Protein AF-A0A8B7DI34-F1 (afdb_monomer)

Radius of gyration: 15.74 Å; Cα contacts (8 Å, |Δi|>4): 203; chains: 1; bounding box: 46×31×40 Å

Solvent-accessible surface area (backbone atoms only — not comparable to full-atom values): 9267 Å² total; per-residue (Å²): 110,50,60,59,54,15,51,44,25,43,53,15,21,55,47,22,54,56,23,50,30,68,87,53,29,61,56,24,45,53,50,15,50,60,37,42,64,75,45,73,89,81,38,72,68,60,52,48,52,50,46,51,51,36,56,64,60,45,52,88,75,57,52,81,74,56,50,65,78,32,83,85,58,72,72,41,72,57,42,54,54,49,48,51,63,55,42,75,74,52,80,95,56,86,63,58,68,66,79,52,92,50,41,85,39,92,55,90,60,86,80,48,45,20,70,87,70,68,42,73,49,34,45,58,68,40,74,44,97,79,74,72,49,28,34,42,39,36,57,46,46,57,43,39,74,38,26,55,52,35,94,82,72,78,71,47,68,47,77,83,123

Structure (mmCIF, N/CA/C/O backbone):
data_AF-A0A8B7DI34-F1
#
_entry.id   AF-A0A8B7DI34-F1
#
loop_
_atom_site.group_PDB
_atom_site.id
_atom_site.type_symbol
_atom_site.label_atom_id
_atom_site.label_alt_id
_atom_site.label_comp_id
_atom_site.label_asym_id
_atom_site.label_entity_id
_atom_site.label_seq_id
_atom_site.pdbx_PDB_ins_code
_atom_site.Cartn_x
_atom_site.Cartn_y
_atom_site.Cartn_z
_atom_site.occupancy
_atom_site.B_iso_or_equiv
_atom_site.auth_seq_id
_atom_site.auth_comp_id
_atom_site.auth_asym_id
_atom_site.auth_atom_id
_atom_site.pdbx_PDB_model_num
ATOM 1 N N . ARG A 1 1 ? -18.855 1.022 -5.455 1.00 74.12 1 ARG A N 1
ATOM 2 C CA . ARG A 1 1 ? -17.619 0.266 -5.793 1.00 74.12 1 ARG A CA 1
ATOM 3 C C . ARG A 1 1 ? -16.472 0.832 -4.978 1.00 74.12 1 ARG A C 1
ATOM 5 O O . ARG A 1 1 ? -15.858 0.088 -4.227 1.00 74.12 1 ARG A O 1
ATOM 12 N N . ASP A 1 2 ? -16.301 2.141 -5.041 1.00 80.25 2 ASP A N 1
ATOM 13 C CA . ASP A 1 2 ? -15.244 2.902 -4.377 1.00 80.25 2 ASP A CA 1
ATOM 14 C C . ASP A 1 2 ? -15.255 2.727 -2.854 1.00 80.25 2 ASP A C 1
ATOM 16 O O . ASP A 1 2 ? -14.200 2.497 -2.280 1.00 80.25 2 ASP A O 1
ATOM 20 N N . GLN A 1 3 ? -16.430 2.619 -2.225 1.00 80.62 3 GLN A N 1
ATOM 21 C CA . GLN A 1 3 ? -16.562 2.219 -0.813 1.00 80.62 3 GLN A CA 1
ATOM 22 C C . GLN A 1 3 ? -15.866 0.896 -0.453 1.00 80.62 3 GLN A C 1
ATOM 24 O O . GLN A 1 3 ? -15.171 0.817 0.556 1.00 80.62 3 GLN A O 1
ATOM 29 N N . ILE A 1 4 ? -16.030 -0.155 -1.266 1.00 85.62 4 ILE A N 1
ATOM 30 C CA . ILE A 1 4 ? -15.412 -1.466 -0.998 1.00 85.62 4 ILE A CA 1
ATOM 31 C C . ILE A 1 4 ? -13.894 -1.349 -1.140 1.00 85.62 4 ILE A C 1
ATOM 33 O O . ILE A 1 4 ? -13.159 -1.894 -0.318 1.00 85.62 4 ILE A O 1
ATOM 37 N N . LEU A 1 5 ? -13.428 -0.602 -2.146 1.00 88.75 5 LEU A N 1
ATOM 38 C CA . LEU A 1 5 ? -12.006 -0.333 -2.340 1.00 88.75 5 LEU A CA 1
ATOM 39 C C . LEU A 1 5 ? -11.442 0.487 -1.168 1.00 88.75 5 LEU A C 1
ATOM 41 O O . LEU A 1 5 ? -10.420 0.108 -0.602 1.00 88.75 5 LEU A O 1
ATOM 45 N N . GLY A 1 6 ? -12.140 1.536 -0.733 1.00 86.38 6 GLY A N 1
ATOM 46 C CA . GLY A 1 6 ? -11.748 2.391 0.386 1.00 86.38 6 GLY A CA 1
ATOM 47 C C . GLY A 1 6 ? -11.668 1.631 1.709 1.00 86.38 6 GLY A C 1
ATOM 48 O O . GLY A 1 6 ? -10.653 1.703 2.401 1.00 86.38 6 GLY A O 1
ATOM 49 N N . VAL A 1 7 ? -12.682 0.821 2.030 1.00 86.00 7 VAL A N 1
ATOM 50 C CA . VAL A 1 7 ? -12.677 -0.031 3.232 1.00 86.00 7 VAL A CA 1
ATOM 51 C C . VAL A 1 7 ? -11.578 -1.090 3.150 1.00 86.00 7 VAL A C 1
ATOM 53 O O . VAL A 1 7 ? -10.877 -1.316 4.134 1.00 86.00 7 VAL A O 1
ATOM 56 N N . SER A 1 8 ? -11.368 -1.709 1.984 1.00 89.31 8 SER A N 1
ATOM 57 C CA . SER A 1 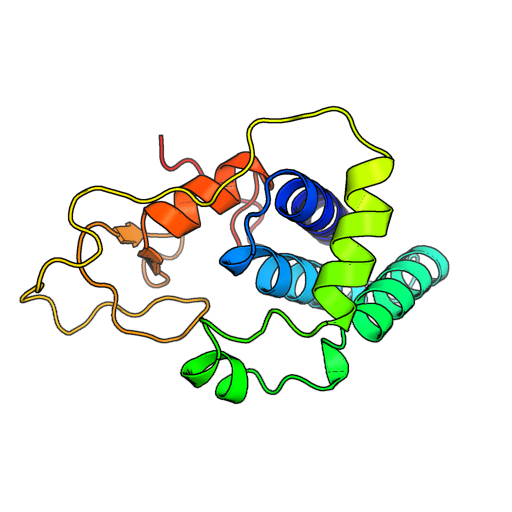8 ? -10.288 -2.688 1.810 1.00 89.31 8 SER A CA 1
ATOM 58 C C . SER A 1 8 ? -8.901 -2.070 1.991 1.00 89.31 8 SER A C 1
ATOM 60 O O . SER A 1 8 ? -8.047 -2.676 2.631 1.00 89.31 8 SER A O 1
ATOM 62 N N . ALA A 1 9 ? -8.697 -0.841 1.514 1.00 89.75 9 ALA A N 1
ATOM 63 C CA . ALA A 1 9 ? -7.451 -0.112 1.686 1.00 89.75 9 ALA A CA 1
ATOM 64 C C . ALA A 1 9 ? -7.226 0.293 3.148 1.00 89.75 9 ALA A C 1
ATOM 66 O O . ALA A 1 9 ? -6.111 0.160 3.644 1.00 89.75 9 ALA A O 1
ATOM 67 N N . TYR A 1 10 ? -8.278 0.701 3.866 1.00 87.12 10 TYR A N 1
ATOM 68 C CA . TYR A 1 10 ? -8.203 0.979 5.303 1.00 87.12 10 TYR A CA 1
ATOM 69 C C . TYR A 1 10 ? -7.861 -0.279 6.115 1.00 87.12 10 TYR A C 1
ATOM 71 O O . TYR A 1 10 ? -6.936 -0.263 6.926 1.00 87.12 10 TYR A O 1
ATOM 79 N N . ILE A 1 11 ? -8.537 -1.404 5.853 1.00 86.38 11 ILE A N 1
ATOM 80 C CA . ILE A 1 11 ? -8.208 -2.694 6.482 1.00 86.38 11 ILE A CA 1
ATOM 81 C C . ILE A 1 11 ? -6.769 -3.099 6.140 1.00 86.38 11 ILE A C 1
ATOM 83 O O . ILE A 1 11 ? -6.025 -3.534 7.021 1.00 86.38 11 ILE A O 1
ATOM 87 N N . GLY A 1 12 ? -6.351 -2.908 4.887 1.00 89.25 12 GLY A N 1
ATOM 88 C CA . GLY A 1 12 ? -4.983 -3.147 4.445 1.00 89.25 12 GLY A CA 1
ATOM 89 C C . GLY A 1 12 ? -3.967 -2.273 5.176 1.00 89.25 12 GLY A C 1
ATOM 90 O O . GLY A 1 12 ? -2.910 -2.766 5.559 1.00 89.25 12 GLY A O 1
ATOM 91 N N . ALA A 1 13 ? -4.291 -1.009 5.462 1.00 86.88 13 ALA A N 1
ATOM 92 C CA . ALA A 1 13 ? -3.440 -0.127 6.258 1.00 86.88 13 ALA A CA 1
ATOM 93 C C . ALA A 1 13 ? -3.248 -0.680 7.679 1.00 86.88 13 ALA A C 1
ATOM 95 O O . ALA A 1 13 ? -2.120 -0.784 8.159 1.00 86.88 13 ALA A O 1
ATOM 96 N N . LEU A 1 14 ? -4.325 -1.128 8.329 1.00 83.88 14 LEU A N 1
ATOM 97 C CA . LEU A 1 14 ? -4.251 -1.757 9.653 1.00 83.88 14 LEU A CA 1
ATOM 98 C C . LEU A 1 14 ? -3.427 -3.054 9.628 1.00 83.88 14 LEU A C 1
ATOM 100 O O . LEU A 1 14 ? -2.616 -3.301 10.521 1.00 83.88 14 LEU A O 1
ATOM 104 N N . GLN A 1 15 ? -3.578 -3.869 8.584 1.00 85.88 15 GLN A N 1
ATOM 105 C CA . GLN A 1 15 ? -2.778 -5.079 8.391 1.00 85.88 15 GLN A CA 1
ATOM 106 C C . GLN A 1 15 ? -1.301 -4.782 8.094 1.00 85.88 15 GLN A C 1
ATOM 108 O O . GLN A 1 15 ? -0.426 -5.537 8.528 1.00 85.88 15 GLN A O 1
ATOM 113 N N . ALA A 1 16 ? -1.007 -3.692 7.383 1.00 86.12 16 ALA A N 1
ATOM 114 C CA . ALA A 1 16 ? 0.348 -3.212 7.133 1.00 86.12 16 ALA A CA 1
ATOM 115 C C . ALA A 1 16 ? 1.018 -2.753 8.432 1.00 86.12 16 ALA A C 1
ATOM 117 O O . ALA A 1 16 ? 2.183 -3.074 8.668 1.00 86.12 16 ALA A O 1
ATOM 118 N N . ILE A 1 17 ? 0.264 -2.097 9.321 1.00 81.31 17 ILE A N 1
ATOM 119 C CA . ILE A 1 17 ? 0.722 -1.742 10.669 1.00 81.31 17 ILE A CA 1
ATOM 120 C C . ILE A 1 17 ? 1.108 -2.991 11.462 1.00 81.31 17 ILE A C 1
ATOM 122 O O . ILE A 1 17 ? 2.194 -3.036 12.037 1.00 81.31 17 ILE A O 1
ATOM 126 N N . GLN A 1 18 ? 0.254 -4.018 11.465 1.00 79.88 18 GLN A N 1
ATOM 127 C CA . GLN A 1 18 ? 0.522 -5.275 12.178 1.00 79.88 18 GLN A CA 1
ATOM 128 C C . GLN A 1 18 ? 1.803 -5.967 11.686 1.00 79.88 18 GLN A C 1
ATOM 130 O O . GLN A 1 18 ? 2.544 -6.558 12.470 1.00 79.88 18 GLN A O 1
ATOM 135 N N . ARG A 1 19 ? 2.086 -5.880 10.383 1.00 81.44 19 ARG A N 1
ATOM 136 C CA . ARG A 1 19 ? 3.267 -6.487 9.751 1.00 81.44 19 ARG A CA 1
ATOM 137 C C . ARG A 1 19 ? 4.492 -5.574 9.729 1.00 81.44 19 ARG A C 1
ATOM 139 O O . ARG A 1 19 ? 5.529 -5.975 9.209 1.00 81.44 19 ARG A O 1
ATOM 146 N N . SER A 1 20 ? 4.418 -4.376 10.308 1.00 80.44 20 SER A N 1
ATOM 147 C CA . SER A 1 20 ? 5.491 -3.373 10.269 1.00 80.44 20 SER A CA 1
ATOM 148 C C . SER A 1 20 ? 5.902 -2.952 8.848 1.00 80.44 20 SER A C 1
ATOM 150 O O . SER A 1 20 ? 7.067 -2.630 8.619 1.00 80.44 20 SER A O 1
ATOM 152 N N . PHE A 1 21 ? 4.963 -2.917 7.897 1.00 84.38 21 PHE A N 1
ATOM 153 C CA . PHE A 1 21 ? 5.191 -2.427 6.532 1.00 84.38 21 PHE A CA 1
ATOM 154 C C . PHE A 1 21 ? 5.106 -0.897 6.465 1.00 84.38 21 PHE A C 1
ATOM 156 O O . PHE A 1 21 ? 4.192 -0.327 5.871 1.00 84.38 21 PHE A O 1
ATOM 163 N N . GLN A 1 22 ? 6.053 -0.223 7.109 1.00 77.12 22 GLN A N 1
ATOM 164 C CA . GLN A 1 22 ? 6.020 1.224 7.340 1.00 77.12 22 GLN A CA 1
ATOM 165 C C . GLN A 1 22 ? 5.904 2.033 6.046 1.00 77.12 22 GLN A C 1
ATOM 167 O O . GLN A 1 22 ? 5.131 2.989 5.988 1.00 77.12 22 GLN A O 1
ATOM 172 N N . THR A 1 23 ? 6.603 1.602 4.995 1.00 78.88 23 THR A N 1
ATOM 173 C CA . THR A 1 23 ? 6.635 2.311 3.711 1.00 78.88 23 THR A CA 1
ATOM 174 C C . THR A 1 23 ? 5.249 2.446 3.063 1.00 78.88 23 THR A C 1
ATOM 176 O O . THR A 1 23 ? 4.965 3.471 2.453 1.00 78.88 23 THR A O 1
ATOM 179 N N . ILE A 1 24 ? 4.354 1.457 3.205 1.00 84.94 24 ILE A N 1
ATOM 180 C CA . ILE A 1 24 ? 3.052 1.451 2.501 1.00 84.94 24 ILE A CA 1
ATOM 181 C C . ILE A 1 24 ? 1.875 1.957 3.340 1.00 84.94 24 ILE A C 1
ATOM 183 O O . ILE A 1 24 ? 0.828 2.276 2.776 1.00 84.94 24 ILE A O 1
ATOM 187 N N . VAL A 1 25 ? 2.022 2.039 4.668 1.00 84.31 25 VAL A N 1
ATOM 188 C CA . VAL A 1 25 ? 0.934 2.436 5.584 1.00 84.31 25 VAL A CA 1
ATOM 189 C C . VAL A 1 25 ? 0.376 3.806 5.200 1.00 84.31 25 VAL A C 1
ATOM 191 O O . VAL A 1 25 ? -0.837 3.960 5.069 1.00 84.31 25 VAL A O 1
ATOM 194 N N . PHE A 1 26 ? 1.261 4.779 4.959 1.00 80.88 26 PHE A N 1
ATOM 195 C CA . PHE A 1 26 ? 0.876 6.130 4.546 1.00 80.88 26 PHE A CA 1
ATOM 196 C C . PHE A 1 26 ? 0.025 6.112 3.268 1.00 80.88 26 PHE A C 1
ATOM 198 O O . PHE A 1 26 ? -1.069 6.677 3.235 1.00 80.88 26 PHE A O 1
ATOM 205 N N . PHE A 1 27 ? 0.498 5.413 2.233 1.00 84.31 27 PHE A N 1
ATOM 206 C CA . PHE A 1 27 ? -0.164 5.373 0.929 1.00 84.31 27 PHE A CA 1
ATOM 207 C C . PHE A 1 27 ? -1.524 4.675 0.988 1.00 84.31 27 PHE A C 1
ATOM 209 O O . PHE A 1 27 ? -2.459 5.115 0.324 1.00 84.31 27 PHE A O 1
ATOM 216 N N . LEU A 1 28 ? -1.674 3.638 1.818 1.00 87.38 28 LEU A N 1
ATOM 217 C CA . LEU A 1 28 ? -2.957 2.959 2.021 1.00 87.38 28 LEU A CA 1
ATOM 218 C C . LEU A 1 28 ? -3.986 3.861 2.708 1.00 87.38 28 LEU A C 1
ATOM 220 O O . LEU A 1 28 ? -5.130 3.920 2.258 1.00 87.38 28 LEU A O 1
ATOM 224 N N . PHE A 1 29 ? -3.588 4.605 3.744 1.00 83.06 29 PHE A N 1
ATOM 225 C CA . PHE A 1 29 ? -4.480 5.574 4.389 1.00 83.06 29 PHE A CA 1
ATOM 226 C C . PHE A 1 29 ? -4.861 6.718 3.454 1.00 83.06 29 PHE A C 1
ATOM 228 O O . PHE A 1 29 ? -6.035 7.077 3.373 1.00 83.06 29 PHE A O 1
ATOM 235 N N . GLN A 1 30 ? -3.897 7.261 2.707 1.00 83.12 30 GLN A N 1
ATOM 236 C CA . GLN A 1 30 ? -4.167 8.310 1.727 1.00 83.12 30 GLN A CA 1
ATOM 237 C C . GLN A 1 30 ? -5.131 7.818 0.639 1.00 83.12 30 GLN A C 1
ATOM 239 O O . GLN A 1 30 ? -6.068 8.527 0.273 1.00 83.12 30 GLN A O 1
ATOM 244 N N . HIS A 1 31 ? -4.929 6.594 0.150 1.00 86.00 31 HIS A N 1
ATOM 245 C CA . HIS A 1 31 ? -5.793 5.970 -0.843 1.00 86.00 31 HIS A CA 1
ATOM 246 C C . HIS A 1 31 ? -7.212 5.748 -0.304 1.00 86.00 31 HIS A C 1
ATOM 248 O O . HIS A 1 31 ? -8.182 6.127 -0.959 1.00 86.00 31 HIS A O 1
ATOM 254 N N . ALA A 1 32 ? -7.341 5.209 0.912 1.00 85.94 32 ALA A N 1
ATOM 255 C CA . ALA A 1 32 ? -8.630 5.022 1.572 1.00 85.94 32 ALA A CA 1
ATOM 256 C C . ALA A 1 32 ? -9.366 6.355 1.771 1.00 85.94 32 ALA A C 1
ATOM 258 O O . ALA A 1 32 ? -10.542 6.464 1.432 1.00 85.94 32 ALA A O 1
ATOM 259 N N . SER A 1 33 ? -8.664 7.381 2.258 1.00 81.12 33 SER A N 1
ATOM 260 C CA . SER A 1 33 ? -9.219 8.720 2.474 1.00 81.12 33 SER A CA 1
ATOM 261 C C . SER A 1 33 ? -9.729 9.335 1.168 1.00 81.12 33 SER A C 1
ATOM 263 O O . SER A 1 33 ? -10.878 9.763 1.102 1.00 81.12 33 SER A O 1
ATOM 265 N N . LYS A 1 34 ? -8.932 9.286 0.091 1.00 83.94 34 LYS A N 1
ATOM 266 C CA . LYS A 1 34 ? -9.321 9.825 -1.222 1.00 83.94 34 LYS A CA 1
ATOM 267 C C . LYS A 1 34 ? -10.561 9.138 -1.800 1.00 83.94 34 LYS A C 1
ATOM 269 O O . LYS A 1 34 ? -11.397 9.807 -2.395 1.00 83.94 34 LYS A O 1
ATOM 274 N N . LEU A 1 35 ? -10.679 7.820 -1.644 1.00 83.44 35 LEU A N 1
ATOM 275 C CA . LEU A 1 35 ? -11.838 7.081 -2.150 1.00 83.44 35 LEU A CA 1
ATOM 276 C C . LEU A 1 35 ? -13.102 7.354 -1.344 1.00 83.44 35 LEU A C 1
ATOM 278 O O . LEU A 1 35 ? -14.176 7.473 -1.919 1.00 83.44 35 LEU A O 1
ATOM 282 N N . LEU A 1 36 ? -12.975 7.478 -0.025 1.00 77.69 36 LEU A N 1
ATOM 283 C CA . LEU A 1 36 ? -14.125 7.668 0.851 1.00 77.69 36 LEU A CA 1
ATOM 284 C C . LEU A 1 36 ? -14.607 9.124 0.893 1.00 77.69 36 LEU A C 1
ATOM 286 O O . LEU A 1 36 ? -15.785 9.341 1.154 1.00 77.69 36 LEU A O 1
ATOM 290 N N . GLN A 1 37 ? -13.743 10.105 0.605 1.00 76.12 37 GLN A N 1
ATOM 291 C CA . GLN A 1 37 ? -14.133 11.515 0.446 1.00 76.12 37 GLN A CA 1
ATOM 292 C C . GLN A 1 37 ? -15.057 11.745 -0.755 1.00 76.12 37 GLN A C 1
ATOM 294 O O . GLN A 1 37 ? -15.891 12.639 -0.713 1.00 76.12 37 GLN A O 1
ATOM 299 N N . ASN A 1 38 ? -14.944 10.932 -1.807 1.00 70.88 38 ASN A N 1
ATOM 300 C CA . ASN A 1 38 ? -15.817 11.046 -2.978 1.00 70.88 38 ASN A CA 1
ATOM 301 C C . ASN A 1 38 ? -17.247 10.534 -2.709 1.00 70.88 38 ASN A C 1
ATOM 303 O O . ASN A 1 38 ? -18.160 10.852 -3.465 1.00 70.88 38 ASN A O 1
ATOM 307 N N . ASP A 1 39 ? -17.442 9.764 -1.633 1.00 65.19 39 ASP A N 1
ATOM 308 C CA . ASP A 1 39 ? -18.699 9.108 -1.268 1.00 65.19 39 ASP A CA 1
ATOM 309 C C . ASP A 1 39 ? -19.325 9.784 -0.021 1.0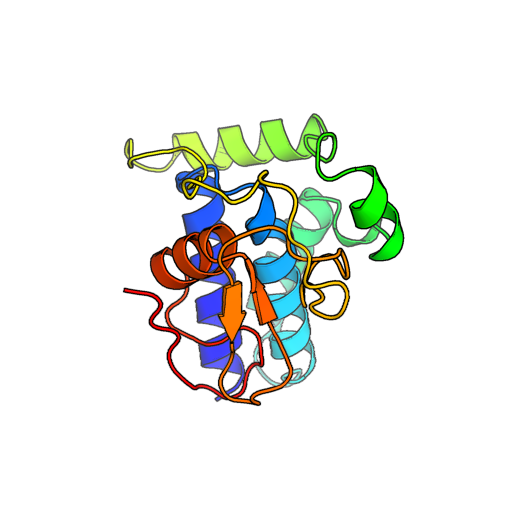0 65.19 39 ASP A C 1
ATOM 311 O O . ASP A 1 39 ? -19.520 9.147 1.022 1.00 65.19 39 ASP A O 1
ATOM 315 N N . GLU A 1 40 ? -19.625 11.090 -0.101 1.00 57.62 40 GLU A N 1
ATOM 316 C CA . GLU A 1 40 ? -20.115 11.902 1.036 1.00 57.62 40 GLU A CA 1
ATOM 317 C C . GLU A 1 40 ? -21.475 11.445 1.610 1.00 57.62 40 GLU A C 1
ATOM 319 O O . GLU A 1 40 ? -21.790 11.726 2.767 1.00 57.62 40 GLU A O 1
ATOM 324 N N . GLU A 1 41 ? -22.283 10.692 0.857 1.00 60.12 41 GLU A N 1
ATOM 325 C CA . GLU A 1 41 ? -23.681 10.437 1.234 1.00 60.12 41 GLU A CA 1
ATOM 326 C C . GLU A 1 41 ? -23.893 9.356 2.315 1.00 60.12 41 GLU A C 1
ATOM 328 O O . GLU A 1 41 ? -24.957 9.336 2.928 1.00 60.12 41 GLU A O 1
ATOM 333 N N . ASN A 1 42 ? -22.923 8.473 2.608 1.00 53.06 42 ASN A N 1
ATOM 334 C CA . ASN A 1 42 ? -23.168 7.320 3.506 1.00 53.06 42 ASN A CA 1
ATOM 335 C C . ASN A 1 42 ? -22.076 6.994 4.545 1.00 53.06 42 ASN A C 1
ATOM 337 O O . ASN A 1 42 ? -22.285 6.119 5.385 1.00 53.06 42 ASN A O 1
ATOM 341 N N . ASN A 1 43 ? -20.937 7.696 4.562 1.00 58.91 43 ASN A N 1
ATOM 342 C CA . ASN A 1 43 ? -19.768 7.286 5.359 1.00 58.91 43 ASN A CA 1
ATOM 343 C C . ASN A 1 43 ? -19.394 8.225 6.515 1.00 58.91 43 ASN A C 1
ATOM 345 O O . ASN A 1 43 ? -18.258 8.197 6.973 1.00 58.91 43 ASN A O 1
ATOM 349 N N . ASN A 1 44 ? -20.330 9.004 7.062 1.00 63.19 44 ASN A N 1
ATOM 350 C CA . ASN A 1 44 ? -20.016 9.974 8.123 1.00 63.19 44 ASN A CA 1
ATOM 351 C C . ASN A 1 44 ? -19.350 9.371 9.377 1.00 63.19 44 ASN A C 1
ATOM 353 O O . ASN A 1 44 ? -18.529 10.032 10.003 1.00 63.19 44 ASN A O 1
ATOM 357 N N . ALA A 1 45 ? -19.671 8.134 9.765 1.00 69.19 45 ALA A N 1
ATOM 358 C CA . ALA A 1 45 ? -19.025 7.494 10.917 1.00 69.19 45 ALA A CA 1
ATOM 359 C C . ALA A 1 45 ? -17.631 6.940 10.577 1.00 69.19 45 ALA A C 1
ATOM 361 O O . ALA A 1 45 ? -16.689 7.112 11.346 1.00 69.19 45 ALA A O 1
ATOM 362 N N . LEU A 1 46 ? -17.488 6.308 9.411 1.00 67.94 46 LEU A N 1
ATOM 363 C CA . LEU A 1 46 ? -16.242 5.669 8.981 1.00 67.94 46 LEU A CA 1
ATOM 364 C C . LEU A 1 46 ? -15.203 6.717 8.552 1.00 67.94 46 LEU A C 1
ATOM 366 O O . LEU A 1 46 ? -14.036 6.595 8.902 1.00 67.94 46 LEU A O 1
ATOM 370 N N . LEU A 1 47 ? -15.639 7.802 7.906 1.00 67.25 47 LEU A N 1
ATOM 371 C CA . LEU A 1 47 ? -14.819 8.982 7.622 1.00 67.25 47 LEU A CA 1
ATOM 372 C C . LEU A 1 47 ? -14.357 9.691 8.893 1.00 67.25 47 LEU A C 1
ATOM 374 O O . LEU A 1 47 ? -13.230 10.165 8.921 1.00 67.25 47 LEU A O 1
ATOM 378 N N . LYS A 1 48 ? -15.180 9.738 9.950 1.00 69.81 48 LYS A N 1
ATOM 379 C CA . LYS A 1 48 ? -14.745 10.263 11.254 1.00 69.81 48 LYS A CA 1
ATOM 380 C C . LYS A 1 48 ? -13.662 9.393 11.874 1.00 69.81 48 LYS A C 1
ATOM 382 O O . LYS A 1 48 ? -12.642 9.931 12.270 1.00 69.81 48 LYS A O 1
ATOM 387 N N . ILE A 1 49 ? -13.838 8.071 11.883 1.00 70.50 49 ILE A N 1
ATOM 388 C CA . ILE A 1 49 ? -12.828 7.138 12.409 1.00 70.50 49 ILE A CA 1
ATOM 389 C C . ILE A 1 49 ? -11.530 7.237 11.601 1.00 70.50 49 ILE A C 1
ATOM 391 O O . ILE A 1 49 ? -10.453 7.349 12.173 1.00 70.50 49 ILE A O 1
ATOM 395 N N . ILE A 1 50 ? -11.621 7.256 10.269 1.00 68.31 50 ILE A N 1
ATOM 396 C CA . ILE A 1 50 ? -10.451 7.411 9.398 1.00 68.31 50 ILE A CA 1
ATOM 397 C C . ILE A 1 50 ? -9.817 8.784 9.578 1.00 68.31 50 ILE A C 1
ATOM 399 O O . ILE A 1 50 ? -8.597 8.877 9.582 1.00 68.31 50 ILE A O 1
ATOM 403 N N . GLY A 1 51 ? -10.616 9.838 9.731 1.00 64.56 51 GLY A N 1
ATOM 404 C CA . GLY A 1 51 ? -10.150 11.190 10.015 1.00 64.56 51 GLY A CA 1
ATOM 405 C C . GLY A 1 51 ? -9.388 11.252 11.334 1.00 64.56 51 GLY A C 1
ATOM 406 O O . GLY A 1 51 ? -8.256 11.720 11.346 1.00 64.56 51 GLY A O 1
ATOM 407 N N . GLU A 1 52 ? -9.949 10.695 12.406 1.00 67.62 52 GLU A N 1
ATOM 408 C CA . GLU A 1 52 ? -9.308 10.569 13.719 1.00 67.62 52 GLU A CA 1
ATOM 409 C C . GLU A 1 52 ? -8.014 9.747 13.640 1.00 67.62 52 GLU A C 1
ATOM 411 O O . GLU A 1 52 ? -6.980 10.165 14.167 1.00 67.62 52 GLU A O 1
ATOM 416 N N . ASP A 1 53 ? -8.024 8.618 12.929 1.00 67.44 53 ASP A N 1
ATOM 417 C CA . ASP A 1 53 ? -6.836 7.793 12.718 1.00 67.44 53 ASP A CA 1
ATOM 418 C C . ASP A 1 53 ? -5.777 8.553 11.901 1.00 67.44 53 ASP A C 1
ATOM 420 O O . ASP A 1 53 ? -4.613 8.592 12.298 1.00 67.44 53 ASP A O 1
ATOM 424 N N . CYS A 1 54 ? -6.157 9.237 10.818 1.00 62.88 54 CYS A N 1
ATOM 425 C CA . CYS A 1 54 ? -5.255 10.034 9.981 1.00 62.88 54 CYS A CA 1
ATOM 426 C C . CYS A 1 54 ? -4.666 11.235 10.734 1.00 62.88 54 CYS A C 1
ATOM 428 O O . CYS A 1 54 ? -3.472 11.525 10.605 1.00 62.88 54 CYS A O 1
ATOM 430 N N . GLU A 1 55 ? -5.480 11.925 11.534 1.00 62.34 55 GLU A N 1
ATOM 431 C CA . GLU A 1 55 ? -5.057 13.020 12.406 1.00 62.34 55 GLU A CA 1
ATOM 432 C C . GLU A 1 55 ? -4.107 12.522 13.491 1.00 62.34 55 GLU A C 1
ATOM 434 O O . GLU A 1 55 ? -3.052 13.124 13.712 1.00 62.34 55 GLU A O 1
ATOM 439 N N . SER A 1 56 ? -4.423 11.387 14.119 1.00 60.19 56 SER A N 1
ATOM 440 C CA . SER A 1 56 ? -3.559 10.765 15.122 1.00 60.19 56 SER A CA 1
ATOM 441 C C . SER A 1 56 ? -2.208 10.354 14.526 1.00 60.19 56 SER A C 1
ATOM 443 O O . SER A 1 56 ? -1.163 10.547 15.154 1.00 60.19 56 SER A O 1
ATOM 445 N N . LEU A 1 57 ? -2.208 9.875 13.280 1.00 58.56 57 LEU A N 1
ATOM 446 C CA . LEU A 1 57 ? -1.019 9.500 12.517 1.00 58.56 57 LEU A CA 1
ATOM 447 C C . LEU A 1 57 ? -0.245 10.712 11.968 1.00 58.56 57 LEU A C 1
ATOM 449 O O . LEU A 1 57 ? 0.857 10.546 11.442 1.00 58.56 57 LEU A O 1
ATOM 453 N N . GLY A 1 58 ? -0.778 11.929 12.118 1.00 55.69 58 GLY A N 1
ATOM 454 C CA . GLY A 1 58 ? -0.154 13.163 11.647 1.00 55.69 58 GLY A CA 1
ATOM 455 C C . GLY A 1 58 ? -0.126 13.303 10.124 1.00 55.69 58 GLY A C 1
ATOM 456 O O . GLY A 1 58 ? 0.613 14.145 9.620 1.00 55.69 58 GLY A O 1
ATOM 457 N N . LEU A 1 59 ? -0.925 12.516 9.393 1.00 55.16 59 LEU A N 1
ATOM 458 C CA . LEU A 1 59 ? -0.918 12.468 7.925 1.00 55.16 59 LEU A CA 1
ATOM 459 C C . LEU A 1 59 ? -1.281 13.823 7.305 1.00 55.16 59 LEU A C 1
ATOM 461 O O . LEU A 1 59 ? -0.691 14.213 6.305 1.00 55.16 59 LEU A O 1
ATOM 465 N N . ASN A 1 60 ? -2.159 14.589 7.959 1.00 51.81 60 ASN A N 1
ATOM 466 C CA . ASN A 1 60 ? -2.580 15.925 7.513 1.00 51.81 60 ASN A CA 1
ATOM 467 C C . ASN A 1 60 ? -1.458 16.979 7.545 1.00 51.81 60 ASN A C 1
ATOM 469 O O . ASN A 1 60 ? -1.615 18.054 6.973 1.00 51.81 60 ASN A O 1
ATOM 473 N N . LYS A 1 61 ? -0.342 16.705 8.234 1.00 52.19 61 LYS A N 1
ATOM 474 C CA . LYS A 1 61 ? 0.809 17.618 8.333 1.00 52.19 61 LYS A CA 1
ATOM 475 C C . LYS A 1 61 ? 1.939 17.260 7.374 1.00 52.19 61 LYS A C 1
ATOM 477 O O . LYS A 1 61 ? 2.868 18.045 7.240 1.00 52.19 61 LYS A O 1
ATOM 482 N N . ILE A 1 62 ? 1.880 16.085 6.751 1.00 52.84 62 ILE A N 1
ATOM 483 C CA . ILE A 1 62 ? 2.957 15.568 5.915 1.00 52.84 62 ILE A CA 1
ATOM 484 C C . ILE A 1 62 ? 2.664 15.983 4.476 1.00 52.84 62 ILE A C 1
ATOM 486 O O . ILE A 1 62 ? 1.746 15.471 3.836 1.00 52.84 62 ILE A O 1
ATOM 490 N N . ASN A 1 63 ? 3.450 16.922 3.959 1.00 49.84 63 ASN A N 1
ATOM 491 C CA . ASN A 1 63 ? 3.400 17.270 2.544 1.00 49.84 63 ASN A CA 1
ATOM 492 C C . ASN A 1 63 ? 3.865 16.038 1.726 1.00 49.84 63 ASN A C 1
ATOM 494 O O . ASN A 1 63 ? 4.869 15.429 2.108 1.00 49.84 63 ASN A O 1
ATOM 498 N N . PRO A 1 64 ? 3.235 15.662 0.591 1.00 50.31 64 PRO A N 1
ATOM 499 C CA . PRO A 1 64 ? 3.708 14.550 -0.249 1.00 50.31 64 PRO A CA 1
ATOM 500 C C . PRO A 1 64 ? 5.189 14.689 -0.635 1.00 50.31 64 PRO A C 1
ATOM 502 O O . PRO A 1 64 ? 5.912 13.706 -0.764 1.00 50.31 64 PRO A O 1
ATOM 505 N N . ASN A 1 65 ? 5.659 15.935 -0.744 1.00 43.81 65 ASN A N 1
ATOM 506 C CA . ASN A 1 65 ? 7.045 16.277 -1.051 1.00 43.81 65 ASN A CA 1
ATOM 507 C C . ASN A 1 65 ? 8.013 16.125 0.141 1.00 43.81 65 ASN A C 1
ATOM 509 O O . ASN A 1 65 ? 9.210 16.019 -0.091 1.00 43.81 65 ASN A O 1
ATOM 513 N N . GLU A 1 66 ? 7.538 16.095 1.391 1.00 48.28 66 GLU A N 1
ATOM 514 C CA . GLU A 1 66 ? 8.368 15.893 2.597 1.00 48.28 66 GLU A CA 1
ATOM 515 C C . GLU A 1 66 ? 8.579 14.405 2.931 1.00 48.28 66 GLU A C 1
ATOM 517 O O . GLU A 1 66 ? 9.550 14.056 3.607 1.00 48.28 66 GLU A O 1
ATOM 522 N N . LEU A 1 67 ? 7.733 13.510 2.402 1.00 51.00 67 LEU A N 1
ATOM 523 C CA . LEU A 1 67 ? 7.979 12.058 2.386 1.00 51.00 67 LEU A CA 1
ATOM 524 C C . LEU A 1 67 ? 9.223 11.693 1.562 1.00 51.00 67 LEU A C 1
ATOM 526 O O . LEU A 1 67 ? 9.918 10.737 1.897 1.00 51.00 67 LEU A O 1
ATOM 530 N N . ARG A 1 68 ? 9.531 12.499 0.535 1.00 47.66 68 ARG A N 1
ATOM 531 C CA . ARG A 1 68 ? 10.659 12.338 -0.398 1.00 47.66 68 ARG A CA 1
ATOM 532 C C . ARG A 1 68 ? 12.027 12.316 0.286 1.00 47.66 68 ARG A C 1
ATOM 534 O O . ARG A 1 68 ? 12.927 11.634 -0.182 1.00 47.66 68 ARG A O 1
ATOM 541 N N . GLU A 1 69 ? 12.196 13.064 1.375 1.00 41.94 69 GLU A N 1
ATOM 542 C CA . GLU A 1 69 ? 13.463 13.107 2.125 1.00 41.94 69 GLU A CA 1
ATOM 543 C C . GLU A 1 69 ? 13.417 12.260 3.406 1.00 41.94 69 GLU A C 1
ATOM 545 O O . GLU A 1 69 ? 14.449 11.799 3.890 1.00 41.94 69 GLU A O 1
ATOM 550 N N . ASN A 1 70 ? 12.217 11.983 3.926 1.00 42.38 70 ASN A N 1
ATOM 551 C CA . ASN A 1 70 ? 12.014 11.325 5.217 1.00 42.38 70 ASN A CA 1
ATOM 552 C C . ASN A 1 70 ? 11.601 9.848 5.127 1.00 42.38 70 ASN A C 1
ATOM 554 O O . ASN A 1 70 ? 11.159 9.295 6.139 1.00 42.38 70 ASN A O 1
ATOM 558 N N . ASN A 1 71 ? 11.811 9.180 3.983 1.00 43.66 71 ASN A N 1
ATOM 559 C CA . ASN A 1 71 ? 11.615 7.728 3.804 1.00 43.66 71 ASN A CA 1
ATOM 560 C C . ASN A 1 71 ? 12.321 6.862 4.883 1.00 43.66 71 ASN A C 1
ATOM 562 O O . ASN A 1 71 ? 12.014 5.685 5.033 1.00 43.66 71 ASN A O 1
ATOM 566 N N . LEU A 1 72 ? 13.225 7.439 5.688 1.00 45.53 72 LEU A N 1
ATOM 567 C CA . LEU A 1 72 ? 13.874 6.786 6.834 1.00 45.53 72 LEU A CA 1
ATOM 568 C C . LEU A 1 72 ? 13.469 7.334 8.221 1.00 45.53 72 LEU A C 1
ATOM 570 O O . LEU A 1 72 ? 13.786 6.704 9.229 1.00 45.53 72 LEU A O 1
ATOM 574 N N . GLN A 1 73 ? 12.777 8.477 8.316 1.00 41.09 73 GLN A N 1
ATOM 575 C CA . GLN A 1 73 ? 12.538 9.188 9.587 1.00 41.09 73 GLN A CA 1
ATOM 576 C C . GLN A 1 73 ? 11.077 9.505 9.914 1.00 41.09 73 GLN A C 1
ATOM 578 O O . GLN A 1 73 ? 10.798 9.972 11.020 1.00 41.09 73 GLN A O 1
ATOM 583 N N . LEU A 1 74 ? 10.118 9.143 9.058 1.00 44.78 74 LEU A N 1
ATOM 584 C CA . LEU A 1 74 ? 8.694 9.217 9.411 1.00 44.78 74 LEU A CA 1
ATOM 585 C C . LEU A 1 74 ? 8.274 8.251 10.528 1.00 44.78 74 LEU A C 1
ATOM 587 O O . LEU A 1 74 ? 7.111 8.192 10.882 1.00 44.78 74 LEU A O 1
ATOM 591 N N . GLN A 1 75 ? 9.213 7.593 11.208 1.00 46.12 75 GLN A N 1
ATOM 592 C CA . GLN A 1 75 ? 9.007 7.070 12.555 1.00 46.12 75 GLN A CA 1
ATOM 593 C C . GLN A 1 75 ? 8.876 8.206 13.589 1.00 46.12 75 GLN A C 1
ATOM 595 O O . GLN A 1 75 ? 9.618 8.249 14.576 1.00 46.12 75 GLN A O 1
ATOM 600 N N . THR A 1 76 ? 7.933 9.135 13.410 1.00 49.06 76 THR A N 1
ATOM 601 C CA . THR A 1 76 ? 7.591 10.078 14.476 1.00 49.06 76 THR A CA 1
ATOM 602 C C . THR A 1 76 ? 7.206 9.262 15.712 1.00 49.06 76 THR A C 1
ATOM 604 O O . THR A 1 76 ? 6.511 8.249 15.619 1.00 49.06 76 THR A O 1
ATOM 607 N N . ILE A 1 77 ? 7.660 9.685 16.894 1.00 47.47 77 ILE A N 1
ATOM 608 C CA . ILE A 1 77 ? 7.372 9.038 18.189 1.00 47.47 77 ILE A CA 1
ATOM 609 C C . ILE A 1 77 ? 5.865 8.750 18.349 1.00 47.47 77 ILE A C 1
ATOM 611 O O . ILE A 1 77 ? 5.477 7.753 18.956 1.00 47.47 77 ILE A O 1
ATOM 615 N N . THR A 1 78 ? 5.019 9.594 17.754 1.00 47.97 78 THR A N 1
ATOM 616 C CA . THR A 1 78 ? 3.564 9.442 17.659 1.00 47.97 78 THR A CA 1
ATOM 617 C C . THR A 1 78 ? 3.146 8.204 16.866 1.00 47.97 78 THR A C 1
ATOM 619 O O . THR A 1 78 ? 2.367 7.406 17.382 1.00 47.97 78 THR A O 1
ATOM 622 N 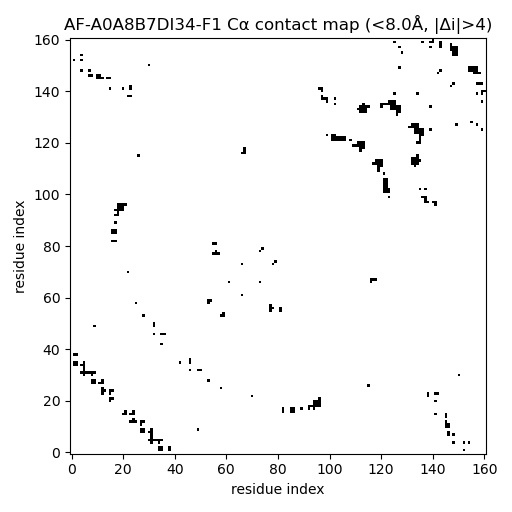N . GLN A 1 79 ? 3.721 7.975 15.680 1.00 53.69 79 GLN A N 1
ATOM 623 C CA . GLN A 1 79 ? 3.459 6.775 14.883 1.00 53.69 79 GLN A CA 1
ATOM 624 C C . GLN A 1 79 ? 3.888 5.516 15.640 1.00 53.69 79 GLN A C 1
ATOM 626 O O . GLN A 1 79 ? 3.089 4.603 15.802 1.00 53.69 79 GLN A O 1
ATOM 631 N N . LYS A 1 80 ? 5.088 5.502 16.243 1.00 57.66 80 LYS A N 1
ATOM 632 C CA . LYS A 1 80 ? 5.545 4.387 17.102 1.00 57.66 80 LYS A CA 1
ATOM 633 C C . LYS A 1 80 ? 4.604 4.107 18.280 1.00 57.66 80 LYS A C 1
ATOM 635 O O . LYS A 1 80 ? 4.369 2.944 18.600 1.00 57.66 80 LYS A O 1
ATOM 640 N N . LYS A 1 81 ? 4.052 5.146 18.919 1.00 57.66 81 LYS A N 1
ATOM 641 C CA . LYS A 1 81 ? 3.068 5.013 20.012 1.00 57.66 81 LYS A CA 1
ATOM 642 C C . LYS A 1 81 ? 1.713 4.483 19.535 1.00 57.66 81 LYS A C 1
ATOM 644 O O . LYS A 1 81 ? 1.035 3.795 20.291 1.00 57.66 81 LYS A O 1
ATOM 649 N N . ILE A 1 82 ? 1.299 4.810 18.315 1.00 57.25 82 ILE A N 1
ATOM 650 C CA . ILE A 1 82 ? 0.059 4.297 17.720 1.00 57.25 82 ILE A CA 1
ATOM 651 C C . ILE A 1 82 ? 0.257 2.848 17.277 1.00 57.25 82 ILE A C 1
ATOM 653 O O . ILE A 1 82 ? -0.552 1.988 17.623 1.00 57.25 82 ILE A O 1
ATOM 657 N N . TYR A 1 83 ? 1.383 2.550 16.629 1.00 62.56 83 TYR A N 1
ATOM 658 C CA . TYR A 1 83 ? 1.766 1.194 16.252 1.00 62.56 83 TYR A CA 1
ATOM 659 C C . TYR A 1 83 ? 1.858 0.272 17.461 1.00 62.56 83 TYR A C 1
ATOM 661 O O . TYR A 1 83 ? 1.367 -0.847 17.383 1.00 62.56 83 TYR A O 1
ATOM 669 N N . SER A 1 84 ? 2.389 0.726 18.601 1.00 61.53 84 SER A N 1
ATOM 670 C CA . SER A 1 84 ? 2.419 -0.099 19.814 1.00 61.53 84 SER A CA 1
ATOM 671 C C . SER A 1 84 ? 1.027 -0.325 20.415 1.00 61.53 84 SER A C 1
ATOM 673 O O . SER A 1 84 ? 0.722 -1.438 20.836 1.00 61.53 84 SER A O 1
ATOM 675 N N . LYS A 1 85 ? 0.138 0.680 20.400 1.00 63.03 85 LYS A N 1
ATOM 676 C CA . LYS A 1 85 ? -1.260 0.521 20.848 1.00 63.03 85 LYS A CA 1
ATOM 677 C C . LYS A 1 85 ? -2.056 -0.448 19.973 1.00 63.03 85 LYS A C 1
ATOM 679 O O . LYS A 1 85 ? -2.860 -1.211 20.504 1.00 63.03 85 LYS A O 1
ATOM 684 N N . LEU A 1 86 ? -1.852 -0.403 18.657 1.00 60.25 86 LEU A N 1
ATOM 685 C CA . LEU A 1 86 ? -2.525 -1.285 17.704 1.00 60.25 86 LEU A CA 1
ATOM 686 C C . LEU A 1 86 ? -1.915 -2.690 17.722 1.00 60.25 86 LEU A C 1
ATOM 688 O O . LEU A 1 86 ? -2.655 -3.659 17.822 1.00 60.25 86 LEU A O 1
ATOM 692 N N . SER A 1 87 ? -0.586 -2.813 17.720 1.00 60.28 87 SER A N 1
ATOM 693 C CA . SER A 1 87 ? 0.124 -4.100 17.745 1.00 60.28 87 SER A CA 1
ATOM 694 C C . SER A 1 87 ? -0.192 -4.925 18.993 1.00 60.28 87 SER A C 1
ATOM 696 O O . SER A 1 87 ? -0.343 -6.134 18.880 1.00 60.28 87 SER A O 1
ATOM 698 N N . ASN A 1 88 ? -0.390 -4.292 20.154 1.00 57.91 88 ASN A N 1
ATOM 699 C CA . ASN A 1 88 ? -0.745 -4.997 21.391 1.00 57.91 88 ASN A CA 1
ATOM 700 C C . ASN A 1 88 ? -2.120 -5.692 21.352 1.00 57.91 88 ASN A C 1
ATOM 702 O O . ASN A 1 88 ? -2.402 -6.506 22.227 1.00 57.91 88 ASN A O 1
ATOM 706 N N . LYS A 1 89 ? -2.991 -5.364 20.387 1.00 58.72 89 LYS A N 1
ATOM 707 C CA . LYS A 1 89 ? -4.327 -5.967 20.256 1.00 58.72 89 LYS A CA 1
ATOM 708 C C . LYS A 1 89 ? -4.366 -7.206 19.357 1.00 58.72 89 LYS A C 1
ATOM 710 O O . LYS A 1 89 ? -5.396 -7.870 19.330 1.00 58.72 89 LYS A O 1
ATOM 715 N N . PHE A 1 90 ? -3.300 -7.502 18.615 1.00 57.88 90 PHE A N 1
ATOM 716 C CA . PHE A 1 90 ? -3.302 -8.544 17.587 1.00 57.88 90 PHE A CA 1
ATOM 717 C C . PHE A 1 90 ? -2.151 -9.537 17.796 1.00 57.88 90 PHE A C 1
ATOM 719 O O . PHE A 1 90 ? -1.070 -9.155 18.241 1.00 57.88 90 PHE A O 1
ATOM 726 N N . ASP A 1 91 ? -2.388 -10.814 17.483 1.00 59.94 91 ASP A N 1
ATOM 727 C CA . ASP A 1 91 ? -1.394 -11.884 17.625 1.00 59.94 91 ASP A CA 1
ATOM 728 C C . ASP A 1 91 ? -0.123 -11.620 16.797 1.00 59.94 91 ASP A C 1
ATOM 730 O O . ASP A 1 91 ? -0.145 -10.912 15.788 1.00 59.94 91 ASP A O 1
ATOM 734 N N . LYS A 1 92 ? 1.007 -12.209 17.217 1.00 58.72 92 LYS A N 1
ATOM 735 C CA . LYS A 1 92 ? 2.313 -12.077 16.543 1.00 58.72 92 LYS A CA 1
ATOM 736 C C . LYS A 1 92 ? 2.281 -12.685 15.134 1.00 58.72 92 LYS A C 1
ATOM 738 O O . LYS A 1 92 ? 2.589 -13.859 14.942 1.00 58.72 92 LYS A O 1
ATOM 743 N N . VAL A 1 93 ? 1.945 -11.867 14.145 1.00 66.25 93 VAL A N 1
ATOM 744 C CA . VAL A 1 93 ? 2.134 -12.149 12.715 1.00 66.25 93 VAL A CA 1
ATOM 745 C C . VAL A 1 93 ? 3.605 -11.903 12.344 1.00 66.25 93 VAL A C 1
ATOM 747 O O . VAL A 1 93 ? 4.292 -11.133 13.009 1.00 66.25 93 VAL A O 1
ATOM 750 N N . LEU A 1 94 ? 4.109 -12.560 11.292 1.00 67.44 94 LEU A N 1
ATOM 751 C CA . LEU A 1 94 ? 5.420 -12.251 10.705 1.00 67.44 94 LEU A CA 1
ATOM 752 C C . LEU A 1 94 ? 5.507 -10.746 10.392 1.00 67.44 94 LEU A C 1
ATOM 754 O O . LEU A 1 94 ? 4.730 -10.236 9.583 1.00 67.44 94 LEU A O 1
ATOM 758 N N . SER A 1 95 ? 6.441 -10.053 11.045 1.00 71.12 95 SER A N 1
ATOM 759 C CA . SER A 1 95 ? 6.628 -8.605 10.926 1.00 71.12 95 SER A CA 1
ATOM 760 C C . SER A 1 95 ? 7.985 -8.276 10.305 1.00 71.12 95 SER A C 1
ATOM 762 O O . SER A 1 95 ? 9.001 -8.861 10.679 1.00 71.12 95 SER A O 1
ATOM 764 N N . GLY A 1 96 ? 8.010 -7.295 9.408 1.00 78.06 96 GLY A N 1
ATOM 765 C CA . GLY A 1 96 ? 9.214 -6.776 8.762 1.00 78.06 96 GLY A CA 1
ATOM 766 C C . GLY A 1 96 ? 8.998 -6.541 7.273 1.00 78.06 96 GLY A C 1
ATOM 767 O O . GLY A 1 96 ? 8.334 -7.330 6.613 1.00 78.06 96 GLY A O 1
ATOM 768 N N . GLU A 1 97 ? 9.562 -5.458 6.745 1.00 82.44 97 GLU A N 1
ATOM 769 C CA . GLU A 1 97 ? 9.449 -5.109 5.327 1.00 82.44 97 GLU A CA 1
ATOM 770 C C . GLU A 1 97 ? 10.094 -6.160 4.420 1.00 82.44 97 GLU A C 1
ATOM 772 O O . GLU A 1 97 ? 11.163 -6.703 4.718 1.00 82.44 97 GLU A O 1
ATOM 777 N N . TYR A 1 98 ? 9.454 -6.417 3.281 1.00 84.62 98 TYR A N 1
ATOM 778 C CA . TYR A 1 98 ? 10.036 -7.272 2.258 1.00 84.62 98 TYR A CA 1
ATOM 779 C C . TYR A 1 98 ? 11.154 -6.535 1.538 1.00 84.62 98 TYR A C 1
ATOM 781 O O . TYR A 1 98 ? 10.978 -5.411 1.078 1.00 84.62 98 TYR A O 1
ATOM 789 N N . LYS A 1 99 ? 12.302 -7.200 1.415 1.00 82.19 99 LYS A N 1
ATOM 790 C CA . LYS A 1 99 ? 13.435 -6.723 0.625 1.00 82.19 99 LYS A CA 1
ATOM 791 C C . LYS A 1 99 ? 13.705 -7.711 -0.485 1.00 82.19 99 LYS A C 1
ATOM 793 O O . LYS A 1 99 ? 1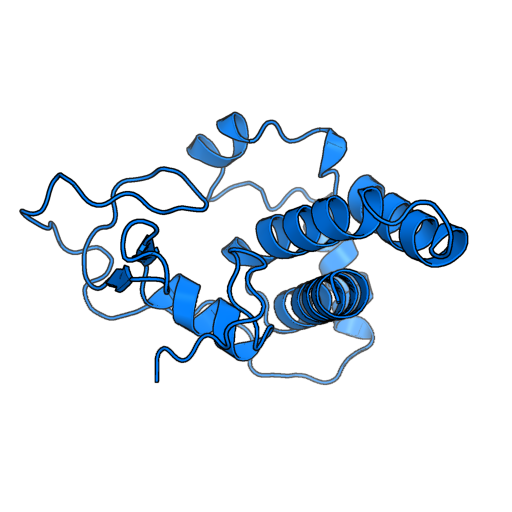3.877 -8.903 -0.227 1.00 82.19 99 LYS A O 1
ATOM 798 N N . VAL A 1 100 ? 13.745 -7.209 -1.711 1.00 84.69 100 VAL A N 1
ATOM 799 C CA . VAL A 1 100 ? 14.026 -8.033 -2.883 1.00 84.69 100 VAL A CA 1
ATOM 800 C C . VAL A 1 100 ? 15.514 -7.952 -3.196 1.00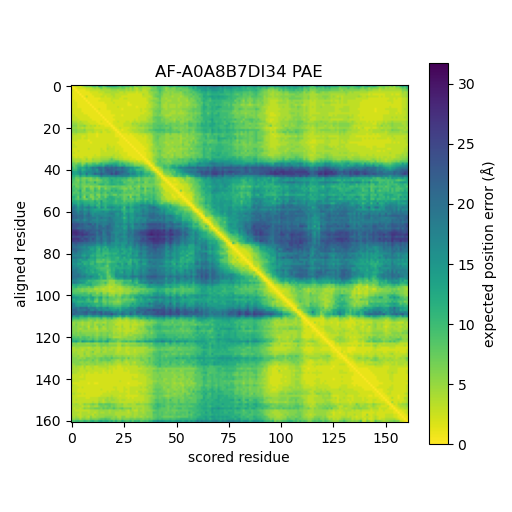 84.69 100 VAL A C 1
ATOM 802 O O . VAL A 1 100 ? 16.132 -6.885 -3.153 1.00 84.69 100 VAL A O 1
ATOM 805 N N . VAL A 1 101 ? 16.112 -9.098 -3.521 1.00 83.50 101 VAL A N 1
ATOM 806 C CA . VAL A 1 101 ? 17.510 -9.147 -3.953 1.00 83.50 101 VAL A CA 1
ATOM 807 C C . VAL A 1 101 ? 17.672 -8.291 -5.210 1.00 83.50 101 VAL A C 1
ATOM 809 O O . VAL A 1 101 ? 16.966 -8.473 -6.198 1.00 83.50 101 VAL A O 1
ATOM 812 N N . GLY A 1 102 ? 18.614 -7.352 -5.171 1.00 79.25 102 GLY A N 1
ATOM 813 C CA . GLY A 1 102 ? 18.930 -6.491 -6.308 1.00 79.25 102 GLY A CA 1
ATOM 814 C C . GLY A 1 102 ? 18.208 -5.141 -6.351 1.00 79.25 102 GLY A C 1
ATOM 815 O O . GLY A 1 102 ? 18.497 -4.344 -7.235 1.00 79.25 102 GLY A O 1
ATOM 816 N N . GLU A 1 103 ? 17.342 -4.832 -5.386 1.00 77.50 103 GLU A N 1
ATOM 817 C CA . GLU A 1 103 ? 16.620 -3.548 -5.300 1.00 77.50 103 GLU A CA 1
ATOM 818 C C . GLU A 1 103 ? 17.545 -2.329 -5.106 1.00 77.50 103 GLU A C 1
ATOM 820 O O . GLU A 1 103 ? 17.249 -1.218 -5.530 1.00 77.50 103 GLU A O 1
ATOM 825 N N . GLN A 1 104 ? 18.719 -2.531 -4.507 1.00 75.00 104 GLN A N 1
ATOM 826 C CA . GLN A 1 104 ? 19.721 -1.473 -4.321 1.00 75.00 104 GLN A CA 1
ATOM 827 C C . GLN A 1 104 ? 20.829 -1.494 -5.378 1.00 75.00 104 GLN A C 1
ATOM 829 O O . GLN A 1 104 ? 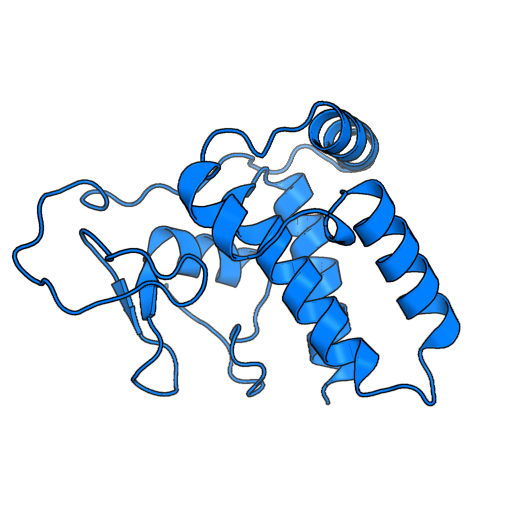21.753 -0.680 -5.313 1.00 75.00 104 GLN A O 1
ATOM 834 N N . LEU A 1 105 ? 20.766 -2.413 -6.348 1.00 78.25 105 LEU A N 1
ATOM 835 C CA . LEU A 1 105 ? 21.786 -2.481 -7.383 1.00 78.25 105 LEU A CA 1
ATOM 836 C C . LEU A 1 105 ? 21.651 -1.290 -8.340 1.00 78.25 105 LEU A C 1
ATOM 838 O O . LEU A 1 105 ? 20.535 -0.892 -8.691 1.00 78.25 105 LEU A O 1
ATOM 842 N N . PRO A 1 106 ? 22.778 -0.710 -8.783 1.00 71.56 106 PRO A N 1
ATOM 843 C CA . PRO A 1 106 ? 22.757 0.320 -9.805 1.00 71.56 106 PRO A CA 1
ATOM 844 C C . PRO A 1 106 ? 22.114 -0.246 -11.074 1.00 71.56 106 PRO A C 1
ATOM 846 O O . PRO A 1 106 ? 22.586 -1.221 -11.653 1.00 71.56 106 PRO A O 1
ATOM 849 N N . SER A 1 107 ? 21.011 0.370 -11.487 1.00 67.25 107 SER A N 1
ATOM 850 C CA . SER A 1 107 ? 20.327 0.059 -12.736 1.00 67.25 107 SER A CA 1
ATOM 851 C C . SER A 1 107 ? 20.705 1.100 -13.781 1.00 67.25 107 SER A C 1
ATOM 853 O O . SER A 1 107 ? 20.737 2.295 -13.487 1.00 67.25 107 SER A O 1
ATOM 855 N N . HIS A 1 108 ? 20.957 0.653 -15.009 1.00 69.12 108 HIS A N 1
ATOM 856 C CA . HIS A 1 108 ? 21.154 1.539 -16.160 1.00 69.12 108 HIS A CA 1
ATOM 857 C C . HIS A 1 108 ? 19.838 2.132 -16.693 1.00 69.12 108 HIS A C 1
ATOM 859 O O . HIS A 1 108 ? 19.863 2.995 -17.571 1.00 69.12 108 HIS A O 1
ATOM 865 N N . ASN A 1 109 ? 18.689 1.686 -16.175 1.00 60.72 109 ASN A N 1
ATOM 866 C CA . ASN A 1 109 ? 17.381 2.140 -16.626 1.00 60.72 109 ASN A CA 1
ATOM 867 C C . ASN A 1 109 ? 16.968 3.411 -15.870 1.00 60.72 109 ASN A C 1
ATOM 869 O O . ASN A 1 109 ? 16.541 3.363 -14.720 1.00 60.72 109 ASN A O 1
ATOM 873 N N . THR A 1 110 ? 17.137 4.564 -16.518 1.00 60.47 110 THR A N 1
ATOM 874 C CA . THR A 1 110 ? 16.986 5.894 -15.891 1.00 60.47 110 THR A CA 1
ATOM 875 C C . THR A 1 110 ? 15.536 6.406 -15.880 1.00 60.47 110 THR A C 1
ATOM 877 O O . THR A 1 110 ? 15.266 7.469 -15.326 1.00 60.47 110 THR A O 1
ATOM 880 N N . THR A 1 111 ? 14.599 5.677 -16.488 1.00 74.12 111 THR A N 1
ATOM 881 C CA . THR A 1 111 ? 13.282 6.226 -16.858 1.00 74.12 111 THR A CA 1
ATOM 882 C C . THR A 1 111 ? 12.146 5.821 -15.918 1.00 74.12 111 THR A C 1
ATOM 884 O O . THR A 1 111 ? 11.108 6.472 -15.913 1.00 74.12 111 THR A O 1
ATOM 887 N N . PHE A 1 112 ? 12.312 4.764 -15.120 1.00 82.94 112 PHE A N 1
ATOM 888 C CA . PHE A 1 112 ? 11.216 4.232 -14.308 1.00 82.94 112 PHE A CA 1
ATOM 889 C C . PHE A 1 112 ? 11.111 4.927 -12.957 1.00 82.94 112 PHE A C 1
ATOM 891 O O . PHE A 1 112 ? 12.092 5.040 -12.216 1.00 82.94 112 PHE A O 1
ATOM 898 N N . VAL A 1 113 ? 9.898 5.366 -12.637 1.00 85.06 113 VAL A N 1
ATOM 899 C CA . VAL A 1 113 ? 9.600 6.170 -11.457 1.00 85.06 113 VAL A CA 1
ATOM 900 C C . VAL A 1 113 ? 8.526 5.474 -10.628 1.00 85.06 113 VAL A C 1
ATOM 902 O O . VAL A 1 113 ? 7.532 4.989 -11.164 1.00 85.06 113 VAL A O 1
ATOM 905 N N . ASN A 1 114 ? 8.752 5.401 -9.320 1.00 85.69 114 ASN A N 1
ATOM 906 C CA . ASN A 1 114 ? 7.818 4.840 -8.357 1.00 85.69 114 ASN A CA 1
ATOM 907 C C . ASN A 1 114 ? 6.575 5.731 -8.262 1.00 85.69 114 ASN A C 1
ATOM 909 O O . ASN A 1 114 ? 6.700 6.909 -7.942 1.00 85.69 114 ASN A O 1
ATOM 913 N N . MET A 1 115 ? 5.384 5.168 -8.461 1.00 85.62 115 MET A N 1
ATOM 914 C CA . MET A 1 115 ? 4.111 5.885 -8.308 1.00 85.62 115 MET A CA 1
ATOM 915 C C . MET A 1 115 ? 3.965 6.578 -6.943 1.00 85.62 115 MET A C 1
ATOM 917 O O . MET A 1 115 ? 3.391 7.661 -6.866 1.00 85.62 115 MET A O 1
ATOM 921 N N . PHE A 1 116 ? 4.436 5.952 -5.865 1.00 82.69 116 PHE A N 1
ATOM 922 C CA . PHE A 1 116 ? 4.202 6.434 -4.505 1.00 82.69 116 PHE A CA 1
ATOM 923 C C . PHE A 1 116 ? 5.184 7.524 -4.082 1.00 82.69 116 PHE A C 1
ATOM 925 O O . PHE A 1 116 ? 4.778 8.560 -3.562 1.00 82.69 116 PHE A O 1
ATOM 932 N N . THR A 1 117 ? 6.481 7.300 -4.304 1.00 79.38 117 THR A N 1
ATOM 933 C CA . THR A 1 117 ? 7.537 8.220 -3.848 1.00 79.38 117 THR A CA 1
ATOM 934 C C . THR A 1 117 ? 8.033 9.160 -4.942 1.00 79.38 117 THR A C 1
ATOM 936 O O . THR A 1 117 ? 8.772 10.100 -4.658 1.00 79.38 117 THR A O 1
ATOM 939 N N . ASN A 1 118 ? 7.652 8.912 -6.197 1.00 81.88 118 ASN A N 1
ATOM 940 C CA . ASN A 1 118 ? 8.183 9.581 -7.383 1.00 81.88 118 ASN A CA 1
ATOM 941 C C . ASN A 1 118 ? 9.720 9.480 -7.509 1.00 81.88 118 ASN A C 1
ATOM 943 O O . ASN A 1 118 ? 10.367 10.270 -8.200 1.00 81.88 118 ASN A O 1
ATOM 947 N N . GLU A 1 119 ? 10.326 8.504 -6.827 1.00 81.8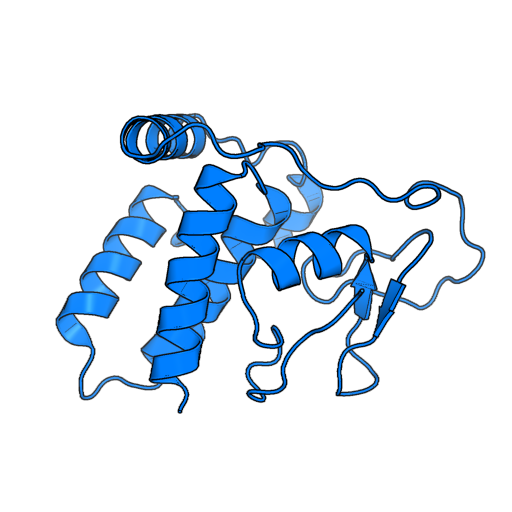8 119 GLU A N 1
ATOM 948 C CA . GLU A 1 119 ? 11.755 8.212 -6.898 1.00 81.88 119 GLU A CA 1
ATOM 949 C C . GLU A 1 119 ? 12.061 7.231 -8.026 1.00 81.88 119 GLU A C 1
ATOM 951 O O . GLU A 1 119 ? 11.220 6.440 -8.452 1.00 81.88 119 GLU A O 1
ATOM 956 N N . ARG A 1 120 ? 13.308 7.250 -8.497 1.00 84.62 120 ARG A N 1
ATOM 957 C CA . ARG A 1 120 ? 13.764 6.319 -9.531 1.00 84.62 120 ARG A CA 1
ATOM 958 C C . ARG A 1 120 ? 13.824 4.904 -8.972 1.00 84.62 120 ARG A C 1
ATOM 960 O O . ARG A 1 120 ? 14.510 4.669 -7.976 1.00 84.62 120 ARG A O 1
ATOM 967 N N . ILE A 1 121 ? 13.172 3.967 -9.651 1.00 83.88 121 ILE A N 1
ATOM 968 C CA . ILE A 1 121 ? 13.214 2.557 -9.269 1.00 83.88 121 ILE A CA 1
ATOM 969 C C . ILE A 1 121 ? 14.573 1.987 -9.674 1.00 83.88 121 ILE A C 1
ATOM 971 O O . ILE A 1 121 ? 14.981 2.056 -10.835 1.00 83.88 121 ILE A O 1
ATOM 975 N N . LYS A 1 122 ? 15.280 1.419 -8.700 1.00 82.31 122 LYS A N 1
ATOM 976 C CA . LYS A 1 122 ? 16.512 0.662 -8.912 1.00 82.31 122 LYS A CA 1
ATOM 977 C C . LYS A 1 122 ? 16.178 -0.819 -8.724 1.00 82.31 122 LYS A C 1
ATOM 979 O O . LYS A 1 122 ? 15.462 -1.179 -7.797 1.00 82.31 122 LYS A O 1
ATOM 984 N N . GLY A 1 123 ? 16.645 -1.672 -9.632 1.00 83.00 123 GLY A N 1
ATOM 985 C CA . GLY A 1 123 ? 16.385 -3.111 -9.561 1.00 83.00 123 GLY A CA 1
ATOM 986 C C . GLY A 1 123 ? 15.003 -3.554 -10.081 1.00 83.00 123 GLY A C 1
ATOM 987 O O . GLY A 1 123 ? 14.466 -2.923 -10.995 1.00 83.00 123 GLY A O 1
ATOM 988 N N . PRO A 1 124 ? 14.460 -4.677 -9.563 1.00 87.12 124 PRO A N 1
ATOM 989 C CA . PRO A 1 124 ? 13.215 -5.277 -10.046 1.00 87.12 124 PRO A CA 1
ATOM 990 C C . PRO A 1 124 ? 11.989 -4.383 -9.830 1.00 87.12 124 PRO A C 1
ATOM 992 O O . PRO A 1 124 ? 11.752 -3.885 -8.726 1.00 87.12 124 PRO A O 1
ATOM 995 N N . LEU A 1 125 ? 11.178 -4.234 -10.877 1.00 89.06 125 LEU A N 1
ATOM 996 C CA . LEU A 1 125 ? 9.958 -3.428 -10.869 1.00 89.06 125 LEU A CA 1
ATOM 997 C C . LEU A 1 125 ? 8.727 -4.275 -11.183 1.00 89.06 125 LEU A C 1
ATOM 999 O O . LEU A 1 125 ? 8.821 -5.318 -11.830 1.00 89.06 125 LEU A O 1
ATOM 1003 N N . PHE A 1 126 ? 7.573 -3.781 -10.757 1.00 90.19 126 PHE A N 1
ATOM 1004 C CA . PHE A 1 126 ? 6.255 -4.293 -11.094 1.00 90.19 126 PHE A CA 1
ATOM 1005 C C . PHE A 1 126 ? 5.466 -3.197 -11.821 1.00 90.19 126 PHE A C 1
ATOM 1007 O O . PHE A 1 126 ? 5.363 -2.074 -11.323 1.00 90.19 126 PHE A O 1
ATOM 1014 N N . VAL A 1 127 ? 4.937 -3.516 -13.004 1.00 90.94 127 VAL A N 1
ATOM 1015 C CA . VAL A 1 127 ? 4.116 -2.597 -13.808 1.00 90.94 127 VAL A CA 1
ATOM 1016 C C . VAL A 1 127 ? 2.648 -2.831 -13.464 1.00 90.94 127 VAL A C 1
ATOM 1018 O O . VAL A 1 127 ? 2.202 -3.978 -13.427 1.00 90.94 127 VAL A O 1
ATOM 1021 N N . LEU A 1 128 ? 1.910 -1.757 -13.194 1.00 91.06 128 LEU A N 1
ATOM 1022 C CA . LEU A 1 128 ? 0.475 -1.817 -12.929 1.00 91.06 128 LEU A CA 1
ATOM 1023 C C . LEU A 1 128 ? -0.331 -1.970 -14.230 1.00 91.06 128 LEU A C 1
ATOM 1025 O O . LEU A 1 128 ? 0.205 -1.949 -15.338 1.00 91.06 128 LEU A O 1
ATOM 1029 N N . GLU A 1 129 ? -1.643 -2.143 -14.101 1.00 90.81 129 GLU A N 1
ATOM 1030 C CA . GLU A 1 129 ? -2.545 -2.435 -15.219 1.00 90.81 129 GLU A CA 1
ATOM 1031 C C . GLU A 1 129 ? -2.641 -1.326 -16.280 1.00 90.81 129 GLU A C 1
ATOM 1033 O O . GLU A 1 129 ? -3.082 -1.588 -17.396 1.00 90.81 129 GLU A O 1
ATOM 1038 N N . ASP A 1 130 ? -2.239 -0.098 -15.950 1.00 87.12 130 ASP A N 1
ATOM 1039 C CA . ASP A 1 130 ? -2.211 1.032 -16.881 1.00 87.12 130 ASP A CA 1
ATOM 1040 C C . ASP A 1 130 ? -0.990 1.008 -17.818 1.00 87.12 130 ASP A C 1
ATOM 1042 O O . ASP A 1 130 ? -0.933 1.780 -18.774 1.00 87.12 130 ASP A O 1
ATOM 1046 N N . GLY A 1 131 ? -0.007 0.139 -17.557 1.00 84.94 131 GLY A N 1
ATOM 1047 C CA . GLY A 1 131 ? 1.239 0.045 -18.319 1.00 84.94 131 GLY A CA 1
ATOM 1048 C C . GLY A 1 131 ? 2.201 1.223 -18.117 1.00 84.94 131 GLY A C 1
ATOM 1049 O O . GLY A 1 131 ? 3.280 1.234 -18.710 1.00 84.94 131 GLY A O 1
ATOM 1050 N N . VAL A 1 132 ? 1.830 2.204 -17.291 1.00 86.81 132 VAL A N 1
ATOM 1051 C CA . VAL A 1 132 ? 2.572 3.459 -17.087 1.00 86.81 132 VAL A CA 1
ATOM 1052 C C . VAL A 1 132 ? 3.053 3.563 -15.649 1.00 86.81 132 VAL A C 1
ATOM 1054 O O . VAL A 1 132 ? 4.213 3.898 -15.404 1.00 86.81 132 VAL A O 1
ATOM 1057 N N . SER A 1 133 ? 2.180 3.262 -14.694 1.00 88.06 133 SER A N 1
ATOM 1058 C CA . SER A 1 133 ? 2.487 3.339 -13.278 1.00 88.06 133 SER A CA 1
ATOM 1059 C C . SER A 1 133 ? 3.278 2.116 -12.841 1.00 88.06 133 SER A C 1
ATOM 1061 O O . SER A 1 133 ? 2.926 0.971 -13.129 1.00 88.06 133 SER A O 1
ATOM 1063 N N . MET A 1 134 ? 4.369 2.360 -12.123 1.00 89.62 134 MET A N 1
ATOM 1064 C CA . MET A 1 134 ? 5.299 1.315 -11.712 1.00 89.62 134 MET A CA 1
ATOM 1065 C C . MET A 1 134 ? 5.588 1.406 -10.223 1.00 89.62 134 MET A C 1
ATOM 1067 O O . MET A 1 134 ? 5.617 2.490 -9.634 1.00 89.62 134 MET A O 1
ATOM 1071 N N . LEU A 1 135 ? 5.838 0.250 -9.621 1.00 89.56 135 LEU A N 1
ATOM 1072 C CA . LEU A 1 135 ? 6.245 0.115 -8.231 1.00 89.56 135 LEU A CA 1
ATOM 1073 C C . LEU A 1 135 ? 7.516 -0.733 -8.139 1.00 89.56 135 LEU A C 1
ATOM 1075 O O . LEU A 1 135 ? 7.705 -1.646 -8.945 1.00 89.56 135 LEU A O 1
ATOM 1079 N N . PRO A 1 136 ? 8.385 -0.492 -7.144 1.00 89.69 136 PRO A N 1
ATOM 1080 C CA . PRO A 1 136 ? 9.393 -1.470 -6.760 1.00 89.69 136 PRO A CA 1
ATOM 1081 C C . PRO A 1 136 ? 8.725 -2.808 -6.426 1.00 89.69 136 PRO A C 1
ATOM 1083 O O . PRO A 1 136 ? 7.659 -2.832 -5.801 1.00 89.69 136 PRO A O 1
ATOM 1086 N N . LEU A 1 137 ? 9.351 -3.927 -6.802 1.00 89.88 137 LEU A N 1
ATOM 1087 C CA . LEU A 1 137 ? 8.767 -5.252 -6.567 1.00 89.88 137 LEU A CA 1
ATOM 1088 C C . LEU A 1 137 ? 8.506 -5.519 -5.071 1.00 89.88 137 LEU A C 1
ATOM 1090 O O . LEU A 1 137 ? 7.476 -6.085 -4.719 1.00 89.88 137 LEU A O 1
ATOM 1094 N N . SER A 1 138 ? 9.387 -5.044 -4.187 1.00 90.25 138 SER A N 1
ATOM 1095 C CA . SER A 1 138 ? 9.214 -5.084 -2.725 1.00 90.25 138 SER A CA 1
ATOM 1096 C C . SER A 1 138 ? 7.898 -4.449 -2.273 1.00 90.25 138 SER A C 1
ATOM 1098 O O . SER A 1 138 ? 7.135 -5.031 -1.503 1.00 90.25 138 SER A O 1
ATOM 1100 N N . THR A 1 139 ? 7.607 -3.263 -2.802 1.00 89.75 139 THR A N 1
ATOM 1101 C CA . THR A 1 139 ? 6.425 -2.466 -2.484 1.00 89.75 139 THR A CA 1
ATOM 1102 C C . THR A 1 139 ? 5.170 -3.126 -3.034 1.00 89.75 139 THR A C 1
ATOM 1104 O O . THR A 1 139 ? 4.173 -3.221 -2.321 1.00 89.75 139 THR A O 1
ATOM 1107 N N . ALA A 1 140 ? 5.231 -3.646 -4.263 1.00 91.62 140 ALA A N 1
ATOM 1108 C CA . ALA A 1 140 ? 4.132 -4.396 -4.861 1.00 91.62 140 ALA A CA 1
ATOM 1109 C C . ALA A 1 140 ? 3.793 -5.655 -4.045 1.00 91.62 140 ALA A C 1
ATOM 1111 O O . ALA A 1 140 ? 2.620 -5.903 -3.772 1.00 91.62 140 ALA A O 1
ATOM 1112 N N . LEU A 1 141 ? 4.802 -6.406 -3.588 1.00 91.56 141 LEU A N 1
ATOM 1113 C CA . LEU A 1 141 ? 4.618 -7.580 -2.729 1.00 91.56 141 LEU A CA 1
ATOM 1114 C C . LEU A 1 141 ? 3.989 -7.208 -1.381 1.00 91.56 141 LEU A C 1
ATOM 1116 O O . LEU A 1 141 ? 3.009 -7.829 -0.972 1.00 91.56 141 LEU A O 1
ATOM 1120 N N . MET A 1 142 ? 4.519 -6.187 -0.697 1.00 91.12 142 MET A N 1
ATOM 1121 C CA . MET A 1 142 ? 3.961 -5.730 0.583 1.00 91.12 142 MET A CA 1
ATOM 1122 C C . MET A 1 142 ? 2.508 -5.274 0.423 1.00 91.12 142 MET A C 1
ATOM 1124 O O . MET A 1 142 ? 1.671 -5.605 1.261 1.00 91.12 142 MET A O 1
ATOM 1128 N N . TRP A 1 143 ? 2.200 -4.562 -0.664 1.00 92.25 143 TRP A N 1
ATOM 1129 C CA . TRP A 1 143 ? 0.844 -4.126 -0.977 1.00 92.25 143 TRP A CA 1
ATOM 1130 C C . TRP A 1 143 ? -0.088 -5.314 -1.216 1.00 92.25 143 TRP A C 1
ATOM 1132 O O . TRP A 1 143 ? -1.118 -5.407 -0.558 1.00 92.25 143 TRP A O 1
ATOM 1142 N N . ALA A 1 144 ? 0.282 -6.250 -2.093 1.00 91.81 144 ALA A N 1
ATOM 1143 C CA . ALA A 1 144 ? -0.553 -7.400 -2.443 1.00 91.81 144 ALA A CA 1
ATOM 1144 C C . ALA A 1 144 ? -0.873 -8.309 -1.244 1.00 91.81 144 ALA A C 1
ATOM 1146 O O . ALA A 1 144 ? -1.927 -8.943 -1.211 1.00 91.81 144 ALA A O 1
ATOM 1147 N N . VAL A 1 145 ? 0.007 -8.352 -0.236 1.00 91.00 145 VAL A N 1
ATOM 1148 C CA . VAL A 1 145 ? -0.231 -9.100 1.009 1.00 91.00 145 VAL A CA 1
ATOM 1149 C C . VAL A 1 145 ? -1.330 -8.481 1.873 1.00 91.00 145 VAL A C 1
ATOM 1151 O O . VAL A 1 145 ? -2.040 -9.217 2.557 1.00 91.00 145 VAL A O 1
ATOM 1154 N N . VAL A 1 146 ? -1.464 -7.153 1.880 1.00 90.38 146 VAL A N 1
ATOM 1155 C CA . VAL A 1 146 ? -2.396 -6.445 2.779 1.00 90.38 146 VAL A CA 1
ATOM 1156 C C . VAL A 1 146 ? -3.640 -5.924 2.069 1.00 90.38 146 VAL A C 1
ATOM 1158 O O . VAL A 1 146 ? -4.672 -5.727 2.704 1.00 90.38 146 VAL A O 1
ATOM 1161 N N . ASN A 1 147 ? -3.562 -5.698 0.761 1.00 92.12 147 ASN A N 1
ATOM 1162 C CA . ASN A 1 147 ? -4.650 -5.185 -0.051 1.00 92.12 147 ASN A CA 1
ATOM 1163 C C . ASN A 1 147 ? -4.685 -5.914 -1.407 1.00 92.12 147 ASN A C 1
ATOM 1165 O O . ASN A 1 147 ? -3.741 -5.800 -2.190 1.00 92.12 147 ASN A O 1
ATOM 1169 N N . PRO A 1 148 ? -5.777 -6.634 -1.725 1.00 89.62 148 PRO A N 1
ATOM 1170 C CA . PRO A 1 148 ? -5.881 -7.372 -2.979 1.00 89.62 148 PRO A CA 1
ATOM 1171 C C . PRO A 1 148 ? -6.078 -6.474 -4.207 1.00 89.62 148 PRO A C 1
ATOM 1173 O O . PRO A 1 148 ? -5.925 -6.962 -5.325 1.00 89.62 148 PRO A O 1
ATOM 1176 N N . TYR A 1 149 ? -6.452 -5.202 -4.040 1.00 92.75 149 TYR A N 1
ATOM 1177 C CA . TYR A 1 149 ? -6.759 -4.298 -5.151 1.00 92.75 149 TYR A CA 1
ATOM 1178 C C . TYR A 1 149 ? -5.571 -3.421 -5.548 1.00 92.75 149 TYR A C 1
ATOM 1180 O O . TYR A 1 149 ? -4.734 -3.074 -4.719 1.00 92.75 149 TYR A O 1
ATOM 1188 N N . SER A 1 150 ? -5.532 -3.027 -6.820 1.00 89.88 150 SER A N 1
ATOM 1189 C CA . SER A 1 150 ? -4.533 -2.112 -7.369 1.00 89.88 150 SER A CA 1
ATOM 1190 C C . SER A 1 150 ? -4.613 -0.719 -6.721 1.00 89.88 150 SER A C 1
ATOM 1192 O O . SER A 1 150 ? -5.719 -0.204 -6.509 1.00 89.88 150 SER A O 1
ATOM 1194 N N . PRO A 1 151 ? -3.466 -0.062 -6.456 1.00 88.12 151 PRO A N 1
ATOM 1195 C CA . PRO A 1 151 ? -3.418 1.303 -5.922 1.00 88.12 151 PRO A CA 1
ATOM 1196 C C . PRO A 1 151 ? -3.988 2.369 -6.870 1.00 88.12 151 PRO A C 1
ATOM 1198 O O . PRO A 1 151 ? -4.219 3.500 -6.446 1.00 88.12 151 PRO A O 1
ATOM 1201 N N . LEU A 1 152 ? -4.257 2.027 -8.133 1.00 87.25 152 LEU A N 1
ATOM 1202 C CA . LEU A 1 152 ? -4.900 2.913 -9.107 1.00 87.25 152 LEU A CA 1
ATOM 1203 C C . LEU A 1 152 ? -6.415 3.072 -8.899 1.00 87.25 152 LEU A C 1
ATOM 1205 O O . LEU A 1 152 ? -7.057 3.806 -9.645 1.00 87.25 152 LEU A O 1
ATOM 1209 N N . ALA A 1 153 ? -7.008 2.380 -7.919 1.00 84.00 153 ALA A N 1
ATOM 1210 C CA . ALA A 1 153 ? -8.454 2.359 -7.671 1.00 84.00 153 ALA A CA 1
ATOM 1211 C C . ALA A 1 153 ? -9.311 1.866 -8.855 1.00 84.00 153 ALA A C 1
ATOM 1213 O O . ALA A 1 153 ? -10.531 2.015 -8.856 1.00 84.00 153 ALA A O 1
ATOM 1214 N N . THR A 1 154 ? -8.714 1.207 -9.850 1.00 85.06 154 THR A N 1
ATOM 1215 C CA . THR A 1 154 ? -9.453 0.644 -10.992 1.00 85.06 154 THR A CA 1
ATOM 1216 C C . THR A 1 154 ? -10.291 -0.575 -10.599 1.00 85.06 154 THR A C 1
ATOM 1218 O O . THR A 1 154 ? -11.141 -1.021 -11.365 1.00 85.06 154 THR A O 1
ATOM 1221 N N . GLY A 1 155 ? -10.064 -1.151 -9.415 1.00 84.50 155 GLY A N 1
ATOM 1222 C CA . GLY A 1 155 ? -10.683 -2.396 -8.953 1.00 84.50 155 GLY A CA 1
ATOM 1223 C C . GLY A 1 155 ? -10.063 -3.667 -9.541 1.00 84.50 155 GLY A C 1
ATOM 1224 O O . GLY A 1 155 ? -10.582 -4.751 -9.280 1.00 84.50 155 GLY A O 1
ATOM 1225 N N . HIS A 1 156 ? -8.966 -3.561 -10.299 1.00 89.75 156 HIS A N 1
ATOM 1226 C CA . HIS A 1 156 ? -8.159 -4.722 -10.675 1.00 89.75 156 HIS A CA 1
ATOM 1227 C C . HIS A 1 156 ? -7.459 -5.308 -9.453 1.00 89.75 156 HIS A C 1
ATOM 1229 O O . HIS A 1 156 ? -7.119 -4.586 -8.514 1.00 89.75 156 HIS A O 1
ATOM 1235 N N . LYS A 1 157 ? -7.246 -6.625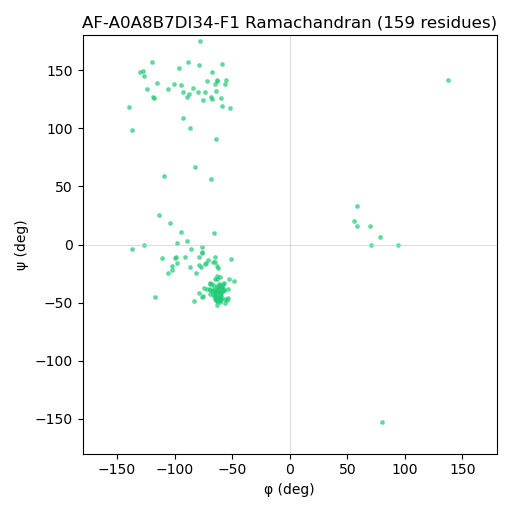 -9.465 1.00 90.38 157 LYS A N 1
ATOM 1236 C CA . LYS A 1 157 ? -6.455 -7.292 -8.433 1.00 90.38 157 LYS A CA 1
ATOM 1237 C C . LYS A 1 157 ? -4.977 -7.199 -8.775 1.00 90.38 157 LYS A C 1
ATOM 1239 O O . LYS A 1 157 ? -4.599 -7.466 -9.913 1.00 90.38 157 LYS A O 1
ATOM 1244 N N . ILE A 1 158 ? -4.160 -6.859 -7.789 1.00 91.12 158 ILE A N 1
ATOM 1245 C CA . ILE A 1 158 ? -2.705 -6.858 -7.930 1.00 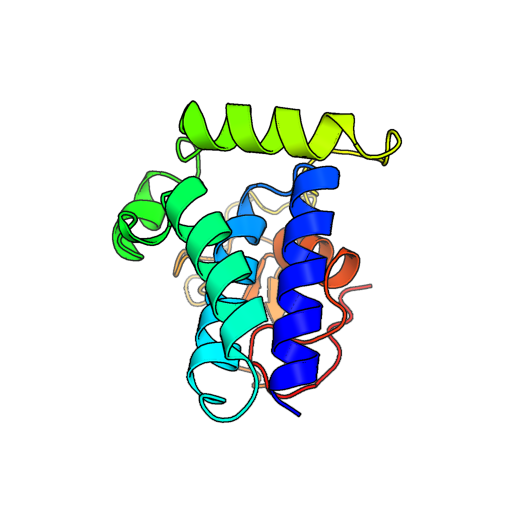91.12 158 ILE A CA 1
ATOM 1246 C C . ILE A 1 158 ? -2.162 -8.241 -7.554 1.00 91.12 158 ILE A C 1
ATOM 1248 O O . ILE A 1 158 ? -2.486 -8.769 -6.492 1.00 91.12 158 ILE A O 1
ATOM 1252 N N . ASN A 1 159 ? -1.362 -8.845 -8.436 1.00 90.38 159 ASN A N 1
ATOM 1253 C CA . ASN A 1 159 ? -0.708 -10.127 -8.180 1.00 90.38 159 ASN A CA 1
ATOM 1254 C C . ASN A 1 159 ? 0.760 -10.098 -8.649 1.00 90.38 159 ASN A C 1
ATOM 1256 O O . ASN A 1 159 ? 1.013 -10.266 -9.841 1.00 90.38 159 ASN A O 1
ATOM 1260 N N . PRO A 1 160 ? 1.710 -9.868 -7.730 1.00 84.00 160 PRO A N 1
ATOM 1261 C CA . PRO A 1 160 ? 3.145 -9.867 -8.008 1.00 84.00 160 PRO A CA 1
ATOM 1262 C C . PRO A 1 160 ? 3.840 -11.221 -7.741 1.00 84.00 160 PRO A C 1
ATOM 1264 O O . PRO A 1 160 ? 5.070 -11.241 -7.695 1.00 84.00 160 PRO A O 1
ATOM 1267 N N . PHE A 1 161 ? 3.087 -12.310 -7.512 1.00 81.38 161 PHE A N 1
ATOM 1268 C CA . PHE A 1 161 ? 3.612 -13.662 -7.251 1.00 81.38 161 PHE A CA 1
ATOM 1269 C C . PHE A 1 161 ? 3.801 -14.492 -8.524 1.00 81.38 161 PHE A C 1
ATOM 1271 O O . PHE A 1 161 ? 2.939 -14.392 -9.429 1.00 81.38 161 PHE A O 1
#

Mean predicted aligned error: 9.71 Å

pLDDT: mean 74.6, std 14.74, range [41.09, 92.75]

Foldseek 3Di:
DLQVQLVLLVQLLLVCLLQVVVLCNLLSLVLSLVSVVVVPPPCPPVNVVSVVVCVLLVSVVQDLLNCLVCVPPSVDVSSVVVSVVSNVVDDNDNHDFDDDPFQPPDDPDQPAAAPRNRDHGTGDWDADPVNRHIHHLSNLVSSCVRHQADSVSPRDGRDSD

Nearest PDB structures (foldseek):
  7uhy-assembly1_C-2  TM=2.948E-01  e=1.700E+00  Homo sapiens
  7uhy-assembly1_D-2  TM=3.008E-01  e=4.140E+00  Homo sapiens

Sequence (161 aa):
RDQILGVSAYIGALQAIQRSFQTIVFFLFQHASKLLQNDEENNNALLKIIGEDCESLGLNKINPNELRENNLQLQTITQKKIYSKLSNKFDKVLSGEYKVVGEQLPSHNTTFVNMFTNERIKGPLFVLEDGVSMLPLSTALMWAVVNPYSPLATGHKINPF

Secondary structure (DSSP, 8-state):
-HHHHHHHHHHHHHHHHHTT-HHHHHHHHHHHHHHHHT-TTT-HHHHHHHHHHHHHTTGGG--TTTHHHHTTT---HHHHHHHHHHHTTS-----S----TTTTSPPS----BBTTT-PBP-S-EEE-TTSS-EEEHHHHHHHHHH-SB-TTSS-PBP---